Protein AF-A0A356TRG5-F1 (afdb_monomer_lite)

pLDDT: mean 88.46, std 14.39, range [37.94, 97.5]

Foldseek 3Di:
DDDPLQPPQADDDPFPPPPDDPLLSSQLRCCLSDPPDGDDDDDPPNCPLVSVLRNVVVCVVVVHDDDDDDPDPVVVVVSVVSNVVD

Sequence (86 aa):
GGAPALFAEPESLALMDEELNEPQRRAVTRALAAETVSLIHGPPGTGKTRCLVEVVRQLVARGERVLVSAASNLAVDNLAERLADH

Structure (mmCIF, N/CA/C/O backbone):
data_AF-A0A356TRG5-F1
#
_entry.id   AF-A0A356TRG5-F1
#
loop_
_atom_site.group_PDB
_atom_site.id
_atom_site.type_symbol
_atom_site.label_atom_id
_atom_site.label_alt_id
_atom_site.label_comp_id
_atom_site.label_asym_id
_atom_site.label_entity_id
_atom_site.label_seq_id
_atom_site.pdbx_PDB_ins_code
_atom_site.Cartn_x
_atom_site.Cartn_y
_atom_site.Cartn_z
_atom_site.occupancy
_atom_site.B_iso_or_equiv
_atom_site.auth_seq_id
_atom_site.auth_comp_id
_atom_site.auth_asym_id
_atom_site.auth_atom_id
_atom_site.pdbx_PDB_model_num
ATOM 1 N N . GLY A 1 1 ? -8.639 -16.603 26.719 1.00 37.94 1 GLY A N 1
ATOM 2 C CA . GLY A 1 1 ? -7.351 -16.229 26.118 1.00 37.94 1 GLY A CA 1
ATOM 3 C C . GLY A 1 1 ? -7.561 -16.085 24.635 1.00 37.94 1 GLY A C 1
ATOM 4 O O . GLY A 1 1 ? -7.753 -17.097 23.980 1.00 37.94 1 GLY A O 1
ATOM 5 N N . GLY A 1 2 ? -7.646 -14.851 24.143 1.00 52.97 2 GLY A N 1
ATOM 6 C CA . GLY A 1 2 ? -7.664 -14.567 22.709 1.00 52.97 2 GLY A CA 1
ATOM 7 C C . GLY A 1 2 ? -6.235 -14.368 22.222 1.00 52.97 2 GLY A C 1
ATOM 8 O O . GLY A 1 2 ? -5.385 -13.925 22.998 1.00 52.97 2 GLY A O 1
ATOM 9 N N . ALA A 1 3 ? -5.961 -14.718 20.966 1.00 50.03 3 ALA A N 1
ATOM 10 C CA . ALA A 1 3 ? -4.709 -14.332 20.334 1.00 50.03 3 ALA A CA 1
ATOM 11 C C . ALA A 1 3 ? -4.539 -12.800 20.446 1.00 50.03 3 ALA A C 1
ATOM 13 O O . ALA A 1 3 ? -5.543 -12.083 20.388 1.00 50.03 3 ALA A O 1
ATOM 14 N N . PRO A 1 4 ? -3.309 -12.284 20.624 1.00 52.72 4 PRO A N 1
ATOM 15 C CA . PRO A 1 4 ? -3.057 -10.848 20.538 1.00 52.72 4 PRO A CA 1
ATOM 16 C C . PRO A 1 4 ? -3.700 -10.293 19.263 1.00 52.72 4 PRO A C 1
ATOM 18 O O . PRO A 1 4 ? -3.638 -10.970 18.237 1.00 52.72 4 PRO A O 1
ATOM 21 N N . ALA A 1 5 ? -4.258 -9.077 19.293 1.00 56.03 5 ALA A N 1
ATOM 22 C CA . ALA A 1 5 ? -4.862 -8.432 18.114 1.00 56.03 5 ALA A CA 1
ATOM 23 C C . ALA A 1 5 ? -3.941 -8.466 16.873 1.00 56.03 5 ALA A C 1
ATOM 25 O O . ALA A 1 5 ? -4.406 -8.538 15.742 1.00 56.03 5 ALA A O 1
ATOM 26 N N . LEU A 1 6 ? -2.624 -8.547 17.100 1.00 53.78 6 LEU A N 1
ATOM 27 C CA . LEU A 1 6 ? -1.580 -8.756 16.094 1.00 53.78 6 LEU A CA 1
ATOM 28 C C . LEU A 1 6 ? -1.760 -10.012 15.206 1.00 53.78 6 LEU A C 1
ATOM 30 O O . LEU A 1 6 ? -1.220 -10.062 14.101 1.00 53.78 6 LEU A O 1
ATOM 34 N N . PHE A 1 7 ? -2.477 -11.030 15.689 1.00 55.31 7 PHE A N 1
ATOM 35 C CA . PHE A 1 7 ? -2.736 -12.307 15.012 1.00 55.31 7 PHE A CA 1
ATOM 36 C C . PHE A 1 7 ? -4.228 -12.609 14.854 1.00 55.31 7 PHE A C 1
ATOM 38 O O . PHE A 1 7 ? -4.579 -13.724 14.471 1.00 55.31 7 PHE A O 1
ATOM 45 N N . ALA A 1 8 ? -5.107 -11.658 15.176 1.00 55.41 8 ALA A N 1
ATOM 46 C CA . ALA A 1 8 ? -6.512 -11.815 14.850 1.00 55.41 8 ALA A CA 1
ATOM 47 C C . ALA A 1 8 ? -6.641 -11.855 13.323 1.00 55.41 8 ALA A C 1
ATOM 49 O O . ALA A 1 8 ? -6.124 -10.977 12.626 1.00 55.41 8 ALA A O 1
ATOM 50 N N . GLU A 1 9 ? -7.289 -12.897 12.802 1.00 59.38 9 GLU A N 1
ATOM 51 C CA . GLU A 1 9 ? -7.672 -12.908 11.396 1.00 59.38 9 GLU A CA 1
ATOM 52 C C . GLU A 1 9 ? -8.731 -11.819 11.218 1.00 59.38 9 GLU A C 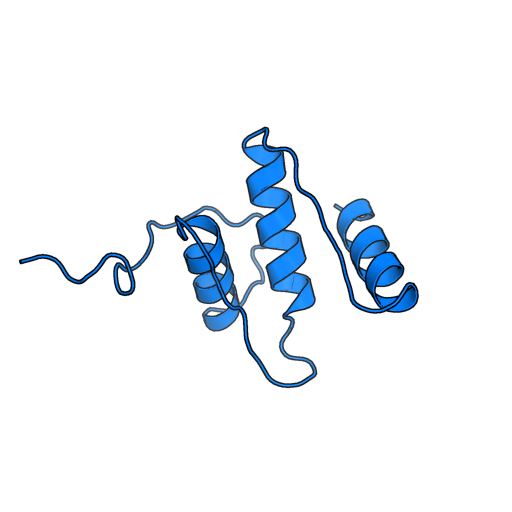1
ATOM 54 O O . GLU A 1 9 ? -9.746 -11.835 11.922 1.00 59.38 9 GLU A O 1
ATOM 59 N N . PRO A 1 10 ? -8.468 -10.815 10.375 1.00 58.84 10 PRO A N 1
ATOM 60 C CA . PRO A 1 10 ? -9.357 -9.678 10.283 1.00 58.84 10 PRO A CA 1
ATOM 61 C C . PRO A 1 10 ? -10.699 -10.090 9.663 1.00 58.84 10 PRO A C 1
ATOM 63 O O . PRO A 1 10 ? -10.756 -11.003 8.837 1.00 58.84 10 PRO A O 1
ATOM 66 N N . GLU A 1 11 ? -11.780 -9.411 10.064 1.00 60.97 11 GLU A N 1
ATOM 67 C CA . GLU A 1 11 ? -13.111 -9.607 9.477 1.00 60.97 11 GLU A CA 1
ATOM 68 C C . GLU A 1 11 ? -13.063 -9.481 7.948 1.00 60.97 11 GLU A C 1
ATOM 70 O O . GLU A 1 11 ? -12.236 -8.747 7.394 1.00 60.97 11 GLU A O 1
ATOM 75 N N . SER A 1 12 ? -13.955 -10.197 7.252 1.00 62.75 12 SER A N 1
ATOM 76 C CA . SER A 1 12 ? -14.039 -10.132 5.793 1.00 62.75 12 SER A CA 1
ATOM 77 C C . SER A 1 12 ? -14.448 -8.722 5.354 1.00 62.75 12 SER A C 1
ATOM 79 O O . SER A 1 12 ? -15.631 -8.388 5.295 1.00 62.75 12 SER A O 1
ATOM 81 N N . LEU A 1 13 ? -13.461 -7.882 5.055 1.00 73.50 13 LEU A N 1
ATOM 82 C CA . LEU A 1 13 ? -13.678 -6.577 4.448 1.00 73.50 13 LEU A CA 1
ATOM 83 C C . LEU A 1 13 ? -13.990 -6.762 2.961 1.00 73.50 13 LEU A C 1
ATOM 85 O O . LEU A 1 13 ? -13.267 -7.455 2.242 1.00 73.50 13 LEU A O 1
ATOM 89 N N . ALA A 1 14 ? -15.060 -6.116 2.499 1.00 87.56 14 ALA A N 1
ATOM 90 C CA . ALA A 1 14 ? -15.328 -5.970 1.075 1.00 87.56 14 ALA A CA 1
ATOM 91 C C . ALA A 1 14 ? -14.282 -5.010 0.485 1.00 87.56 14 ALA A C 1
ATOM 93 O O . ALA A 1 14 ? -14.376 -3.791 0.644 1.00 87.56 14 ALA A O 1
ATOM 94 N N . LEU A 1 15 ? -13.241 -5.580 -0.123 1.00 92.81 15 LEU A N 1
ATOM 95 C CA . LEU A 1 15 ? -12.207 -4.817 -0.818 1.00 92.81 15 LEU A CA 1
ATOM 96 C C . LEU A 1 15 ? -12.754 -4.285 -2.143 1.00 92.81 15 LEU A C 1
ATOM 98 O O . LEU A 1 15 ? -13.501 -4.990 -2.818 1.00 92.81 15 LEU A O 1
ATOM 102 N N . MET A 1 16 ? -12.384 -3.057 -2.499 1.00 95.12 16 MET A N 1
ATOM 103 C CA . MET A 1 16 ? -12.824 -2.421 -3.742 1.00 95.12 16 MET A CA 1
ATOM 104 C C . MET A 1 16 ? -12.097 -3.008 -4.951 1.00 95.12 16 MET A C 1
ATOM 106 O O . MET A 1 16 ? -12.668 -3.102 -6.033 1.00 95.12 16 MET A O 1
ATOM 110 N N . ASP A 1 17 ? -10.839 -3.406 -4.771 1.00 94.62 17 ASP A N 1
ATOM 111 C CA . ASP A 1 17 ? -10.072 -4.158 -5.756 1.00 94.62 17 ASP A CA 1
ATOM 112 C C . ASP A 1 17 ? -10.287 -5.673 -5.587 1.00 94.62 17 ASP A C 1
ATOM 114 O O . ASP A 1 17 ? -9.687 -6.340 -4.733 1.00 94.62 17 ASP A O 1
ATOM 118 N N . GLU A 1 18 ? -11.170 -6.230 -6.417 1.00 93.00 18 GLU A N 1
ATOM 119 C CA . GLU A 1 18 ? -11.534 -7.648 -6.377 1.00 93.00 18 GLU A CA 1
ATOM 120 C C . GLU A 1 18 ? -10.412 -8.579 -6.865 1.00 93.00 18 GLU A C 1
ATOM 122 O O . GLU A 1 18 ? -10.385 -9.758 -6.499 1.00 93.00 18 GLU A O 1
ATOM 127 N N . GLU A 1 19 ? -9.442 -8.067 -7.622 1.00 94.94 19 GLU A N 1
ATOM 128 C CA . GLU A 1 19 ? -8.368 -8.879 -8.201 1.00 94.94 19 GLU A CA 1
ATOM 129 C C . GLU A 1 19 ? -7.136 -8.991 -7.290 1.00 94.94 19 GLU A C 1
ATOM 131 O O . GLU A 1 19 ? -6.134 -9.612 -7.666 1.00 94.94 19 GLU A O 1
ATOM 136 N N . LEU A 1 20 ? -7.170 -8.399 -6.090 1.00 95.31 20 LEU A N 1
ATOM 137 C CA . LEU A 1 20 ? -6.112 -8.604 -5.107 1.00 95.31 20 LEU A CA 1
ATOM 138 C C . LEU A 1 20 ? -5.977 -10.094 -4.790 1.00 95.31 20 LEU A C 1
ATOM 140 O O . LEU A 1 20 ? -6.941 -10.771 -4.422 1.00 95.31 20 LEU A O 1
ATOM 144 N N . ASN A 1 21 ? -4.749 -10.597 -4.888 1.00 95.19 21 ASN A N 1
ATOM 145 C CA . ASN A 1 21 ? -4.446 -11.963 -4.479 1.00 95.19 21 ASN A CA 1
ATOM 146 C C . ASN A 1 21 ? -4.422 -12.091 -2.949 1.00 95.19 21 ASN A C 1
ATOM 148 O O . ASN A 1 21 ? -4.322 -11.104 -2.223 1.00 95.19 21 ASN A O 1
ATOM 152 N N . GLU A 1 22 ? -4.473 -13.324 -2.452 1.00 94.12 22 GLU A N 1
ATOM 153 C CA . GLU A 1 22 ? -4.601 -13.605 -1.019 1.00 94.12 22 GLU A CA 1
ATOM 154 C C . GLU A 1 22 ? -3.540 -12.905 -0.131 1.00 94.12 22 GLU A C 1
ATOM 156 O O . GLU A 1 22 ? -3.909 -12.253 0.850 1.00 94.12 22 GLU A O 1
ATOM 161 N N . PRO A 1 23 ? -2.229 -12.918 -0.460 1.00 93.88 23 PRO A N 1
ATOM 162 C CA . PRO A 1 2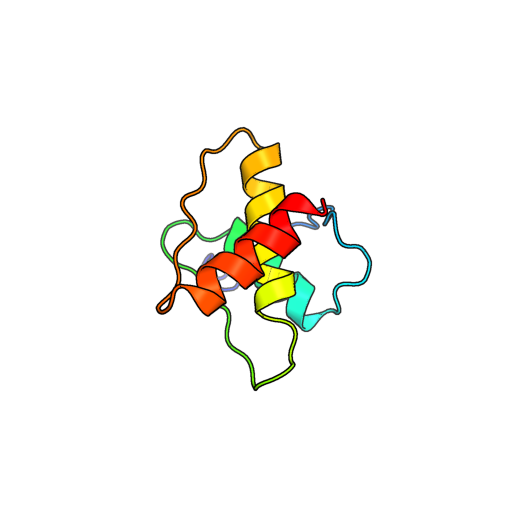3 ? -1.238 -12.137 0.286 1.00 93.88 23 PRO A CA 1
ATOM 163 C C . PRO A 1 23 ? -1.515 -10.629 0.325 1.00 93.88 23 PRO A C 1
ATOM 165 O O . PRO A 1 23 ? -1.328 -10.001 1.369 1.00 93.88 23 PRO A O 1
ATOM 168 N N . GLN A 1 24 ? -1.944 -10.043 -0.794 1.00 95.94 24 GLN A N 1
ATOM 169 C CA . GLN A 1 24 ? -2.259 -8.619 -0.881 1.00 95.94 24 GLN A CA 1
ATOM 170 C C . GLN A 1 24 ? -3.519 -8.277 -0.088 1.00 95.94 24 GLN A C 1
ATOM 172 O O . GLN A 1 24 ? -3.504 -7.293 0.650 1.00 95.94 24 GLN A O 1
ATOM 177 N N . ARG A 1 25 ? -4.563 -9.113 -0.180 1.00 95.25 25 ARG A N 1
ATOM 178 C CA . ARG A 1 25 ? -5.790 -8.992 0.619 1.00 95.25 25 ARG A CA 1
ATOM 179 C C . ARG A 1 25 ? -5.444 -8.959 2.097 1.00 95.25 25 ARG A C 1
ATOM 181 O O . ARG A 1 25 ? -5.705 -7.963 2.756 1.00 95.25 25 ARG A O 1
ATOM 188 N N . ARG A 1 26 ? -4.717 -9.966 2.589 1.00 93.25 26 ARG A N 1
ATOM 189 C CA . ARG A 1 26 ? -4.255 -10.012 3.985 1.00 93.25 26 ARG A CA 1
ATOM 190 C C . ARG A 1 26 ? -3.454 -8.778 4.398 1.00 93.25 26 ARG A C 1
ATOM 192 O O . ARG A 1 26 ? -3.630 -8.294 5.514 1.00 93.25 26 ARG A O 1
ATOM 199 N N . ALA A 1 27 ? -2.574 -8.270 3.535 1.00 95.00 27 ALA A N 1
ATOM 200 C CA . ALA A 1 27 ? -1.790 -7.071 3.827 1.00 95.00 27 ALA A CA 1
ATOM 201 C C . ALA A 1 27 ? -2.672 -5.820 3.975 1.00 95.00 27 ALA A C 1
ATOM 203 O O . ALA A 1 27 ? -2.494 -5.064 4.930 1.00 95.00 27 ALA A O 1
ATOM 204 N N . VAL A 1 28 ? -3.644 -5.633 3.076 1.00 96.00 28 VAL A N 1
ATOM 2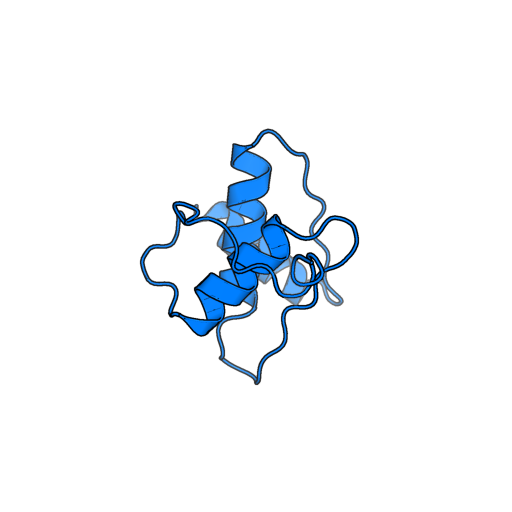05 C CA . VAL A 1 28 ? -4.626 -4.540 3.141 1.00 96.00 28 VAL A CA 1
ATOM 206 C C . VAL A 1 28 ? -5.477 -4.662 4.399 1.00 96.00 28 VAL A C 1
ATOM 208 O O . VAL A 1 28 ? -5.575 -3.705 5.164 1.00 96.00 28 VAL A O 1
ATOM 211 N N . THR A 1 29 ? -6.044 -5.840 4.663 1.00 93.81 29 THR A N 1
ATOM 212 C CA . THR A 1 29 ? -6.941 -6.032 5.805 1.00 93.81 29 THR A CA 1
ATOM 213 C C . THR A 1 29 ? -6.217 -5.787 7.130 1.00 93.81 29 THR A C 1
ATOM 215 O O . THR A 1 29 ? -6.748 -5.117 8.011 1.00 93.81 29 THR A O 1
ATOM 218 N N . ARG A 1 30 ? -4.959 -6.234 7.253 1.00 93.25 30 ARG A N 1
ATOM 219 C CA . ARG A 1 30 ? -4.115 -5.937 8.423 1.00 93.25 30 ARG A CA 1
ATOM 220 C C . ARG A 1 30 ? -3.762 -4.458 8.538 1.00 93.25 30 ARG A C 1
ATOM 222 O O . ARG A 1 30 ? -3.704 -3.949 9.649 1.00 93.25 30 ARG A O 1
ATOM 229 N N . ALA A 1 31 ? -3.517 -3.767 7.426 1.00 95.62 31 ALA A N 1
ATOM 230 C CA . ALA A 1 31 ? -3.272 -2.327 7.447 1.00 95.62 31 ALA A CA 1
ATOM 231 C C . ALA A 1 31 ? -4.502 -1.535 7.911 1.00 95.62 31 ALA A C 1
ATOM 233 O O . ALA A 1 31 ? -4.349 -0.615 8.705 1.00 95.62 31 ALA A O 1
ATOM 234 N N . LEU A 1 32 ? -5.704 -1.932 7.489 1.00 94.31 32 LEU A N 1
ATOM 235 C CA . LEU A 1 32 ? -6.961 -1.287 7.884 1.00 94.31 32 LEU A CA 1
ATOM 236 C C . LEU A 1 32 ? -7.401 -1.601 9.320 1.00 94.31 32 LEU A C 1
ATOM 238 O O . LEU A 1 32 ? -8.207 -0.854 9.870 1.00 94.31 32 LEU A O 1
ATOM 242 N N . ALA A 1 33 ? -6.917 -2.703 9.898 1.00 92.31 33 ALA A N 1
ATOM 243 C CA . ALA A 1 33 ? -7.192 -3.108 11.277 1.00 92.31 33 ALA A CA 1
ATOM 244 C C . ALA A 1 33 ? -6.121 -2.635 12.279 1.00 92.31 33 ALA A C 1
ATOM 246 O O . ALA A 1 33 ? -6.273 -2.83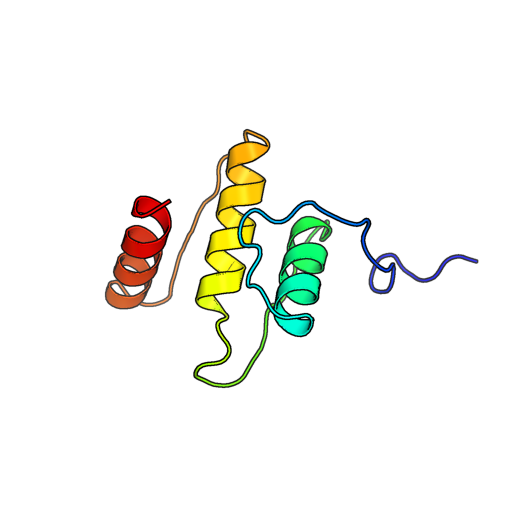6 13.482 1.00 92.31 33 ALA A O 1
ATOM 247 N N . ALA A 1 34 ? -5.012 -2.055 11.809 1.00 91.88 34 ALA A N 1
ATOM 248 C CA . ALA A 1 34 ? -3.918 -1.651 12.680 1.00 91.88 34 ALA A CA 1
ATOM 249 C C . ALA A 1 34 ? -4.284 -0.402 13.493 1.00 91.88 34 ALA A C 1
ATOM 251 O O . ALA A 1 34 ? -4.581 0.647 12.933 1.00 91.88 34 ALA A O 1
ATOM 252 N N . GLU A 1 35 ? -4.184 -0.496 14.819 1.00 89.75 35 GLU A N 1
ATOM 253 C CA . GLU A 1 35 ? -4.475 0.628 15.723 1.00 89.75 35 GLU A CA 1
ATOM 254 C C . GLU A 1 35 ? -3.371 1.698 15.733 1.00 89.75 35 GLU A C 1
ATOM 256 O O . GLU A 1 35 ? -3.632 2.861 16.025 1.00 89.75 35 GLU A O 1
ATOM 261 N N . THR A 1 36 ? -2.122 1.309 15.453 1.00 91.88 36 THR A N 1
ATOM 262 C CA . THR A 1 36 ? -0.952 2.200 15.563 1.00 91.88 36 THR A CA 1
ATOM 263 C C . THR A 1 36 ? -0.105 2.222 14.300 1.00 91.88 36 THR A C 1
ATOM 265 O O . THR A 1 36 ? 0.043 3.270 13.678 1.00 91.88 36 THR A O 1
ATOM 268 N N . VAL A 1 37 ? 0.485 1.086 13.918 1.00 94.06 37 VAL A N 1
ATOM 269 C CA . VAL A 1 37 ? 1.373 0.984 12.752 1.00 94.06 37 VAL A CA 1
ATOM 270 C C . VAL A 1 37 ? 1.169 -0.356 12.053 1.00 94.06 37 VAL A C 1
ATOM 272 O O . VAL A 1 37 ? 1.079 -1.397 12.700 1.00 94.06 37 VAL A O 1
ATOM 275 N N . SER A 1 38 ? 1.170 -0.331 10.720 1.00 95.19 38 SER A N 1
ATOM 276 C CA . SER A 1 38 ? 1.241 -1.521 9.871 1.00 95.19 38 SER A CA 1
ATOM 277 C C . SER A 1 38 ? 2.407 -1.415 8.892 1.00 95.19 38 SER A C 1
ATOM 279 O O . SER A 1 38 ? 2.740 -0.326 8.423 1.00 95.19 38 SER A O 1
ATOM 281 N N . LEU A 1 39 ? 3.019 -2.556 8.568 1.00 95.44 39 LEU A N 1
ATOM 282 C CA . LEU A 1 39 ? 4.099 -2.659 7.593 1.00 95.44 39 LEU A CA 1
ATOM 283 C C . LEU A 1 39 ? 3.703 -3.626 6.476 1.00 95.44 39 LEU A C 1
ATOM 285 O O . LEU A 1 39 ? 3.595 -4.833 6.691 1.00 95.44 39 LEU A O 1
ATOM 289 N N . ILE A 1 40 ? 3.563 -3.098 5.259 1.00 94.75 40 ILE A N 1
ATOM 290 C CA . ILE A 1 40 ? 3.410 -3.908 4.047 1.00 94.75 40 ILE A CA 1
ATOM 291 C C . ILE A 1 40 ? 4.789 -4.102 3.417 1.00 94.75 40 ILE A C 1
ATOM 293 O O . ILE A 1 40 ? 5.423 -3.152 2.958 1.00 94.75 40 ILE A O 1
ATOM 297 N N . HIS A 1 41 ? 5.247 -5.351 3.370 1.00 94.06 41 HIS A N 1
ATOM 298 C CA . HIS A 1 41 ? 6.536 -5.729 2.796 1.00 94.06 41 HIS A CA 1
ATOM 299 C C . HIS A 1 41 ? 6.365 -6.721 1.639 1.00 94.06 41 HIS A C 1
ATOM 301 O O . HIS A 1 41 ? 5.452 -7.542 1.633 1.00 94.06 41 HIS A O 1
ATOM 307 N N . GLY A 1 42 ? 7.270 -6.662 0.663 1.00 92.31 42 GLY A N 1
ATOM 308 C CA . GLY A 1 42 ? 7.336 -7.627 -0.430 1.00 92.31 42 GLY A CA 1
ATOM 309 C C . GLY A 1 42 ? 8.442 -7.294 -1.441 1.00 92.31 42 GLY A C 1
ATOM 310 O O . GLY A 1 42 ? 8.811 -6.117 -1.557 1.00 92.31 42 GLY A O 1
ATOM 311 N N . PRO A 1 43 ? 8.957 -8.289 -2.188 1.00 94.19 43 PRO A N 1
ATOM 312 C CA . PRO A 1 43 ? 9.920 -8.090 -3.276 1.00 94.19 43 PRO A CA 1
ATOM 313 C C . PRO A 1 43 ? 9.491 -7.049 -4.337 1.00 94.19 43 PRO A C 1
ATOM 315 O O . PRO A 1 43 ? 8.340 -6.591 -4.364 1.00 94.19 43 PRO A O 1
ATOM 318 N N . PRO A 1 44 ? 10.398 -6.624 -5.234 1.00 93.19 44 PRO A N 1
ATOM 319 C CA . PRO A 1 44 ? 10.027 -5.830 -6.405 1.00 93.19 44 PRO A CA 1
ATOM 320 C C . PRO A 1 44 ? 8.922 -6.517 -7.223 1.00 93.19 44 PRO A C 1
ATOM 322 O O . PRO A 1 44 ? 8.915 -7.735 -7.363 1.00 93.19 44 PRO A O 1
ATOM 325 N N . GLY A 1 45 ? 7.963 -5.741 -7.735 1.00 92.25 45 GLY A N 1
ATOM 326 C CA . GLY A 1 45 ? 6.876 -6.263 -8.577 1.00 92.25 45 GLY A CA 1
ATOM 327 C C . GLY A 1 45 ? 5.694 -6.921 -7.848 1.00 92.25 45 GLY A C 1
ATOM 328 O O . GLY A 1 45 ? 4.694 -7.208 -8.491 1.00 92.25 45 GLY A O 1
ATOM 329 N N . THR A 1 46 ? 5.712 -7.091 -6.519 1.00 93.25 46 THR A N 1
ATOM 330 C CA . THR A 1 46 ? 4.621 -7.787 -5.792 1.00 93.25 46 THR A CA 1
ATOM 331 C C . THR A 1 46 ? 3.359 -6.954 -5.530 1.00 93.25 46 THR A C 1
ATOM 333 O O . THR A 1 46 ? 2.515 -7.329 -4.717 1.00 93.25 46 THR A O 1
ATOM 336 N N . GLY A 1 47 ? 3.216 -5.803 -6.188 1.00 93.88 47 GLY A N 1
ATOM 337 C CA . GLY A 1 47 ? 2.001 -4.990 -6.095 1.00 93.88 47 GLY A CA 1
ATOM 338 C C . GLY A 1 47 ? 1.815 -4.223 -4.781 1.00 93.88 47 GLY A C 1
ATOM 339 O O . GLY A 1 47 ? 0.690 -3.869 -4.458 1.00 93.88 47 GLY A O 1
ATOM 340 N N . LYS A 1 48 ? 2.884 -3.896 -4.038 1.00 95.25 48 LYS A N 1
ATOM 341 C CA . LYS A 1 48 ? 2.793 -3.064 -2.813 1.00 95.25 48 LYS A CA 1
ATOM 342 C C . LYS A 1 48 ? 2.022 -1.757 -3.035 1.00 95.25 48 LYS A C 1
ATOM 344 O O . LYS A 1 48 ? 1.174 -1.401 -2.231 1.00 95.25 48 LYS A O 1
ATOM 349 N N . THR A 1 49 ? 2.283 -1.079 -4.152 1.00 94.19 49 THR A N 1
ATOM 350 C CA . THR A 1 49 ? 1.568 0.145 -4.540 1.00 94.19 49 THR A CA 1
ATOM 351 C C . THR A 1 49 ? 0.075 -0.112 -4.755 1.00 94.19 49 THR A C 1
ATOM 353 O O . THR A 1 49 ? -0.733 0.725 -4.385 1.00 94.19 49 THR A O 1
ATOM 356 N N . ARG A 1 50 ? -0.301 -1.282 -5.294 1.00 95.50 50 ARG A N 1
ATOM 357 C CA . ARG A 1 50 ? -1.704 -1.701 -5.465 1.00 95.50 50 ARG A CA 1
ATOM 358 C C . ARG A 1 50 ? -2.392 -1.875 -4.104 1.00 95.50 50 ARG A C 1
ATOM 360 O O . ARG A 1 50 ? -3.459 -1.314 -3.899 1.00 95.50 50 ARG A O 1
ATOM 367 N N . CYS A 1 51 ? -1.734 -2.533 -3.140 1.00 96.50 51 CYS A N 1
ATOM 368 C CA . CYS A 1 51 ? -2.229 -2.604 -1.757 1.00 96.50 51 CYS A CA 1
ATOM 369 C C . CYS A 1 51 ? -2.409 -1.216 -1.130 1.00 96.50 51 CYS A C 1
ATOM 371 O O . CYS A 1 51 ? -3.394 -0.973 -0.446 1.00 96.50 51 CYS A O 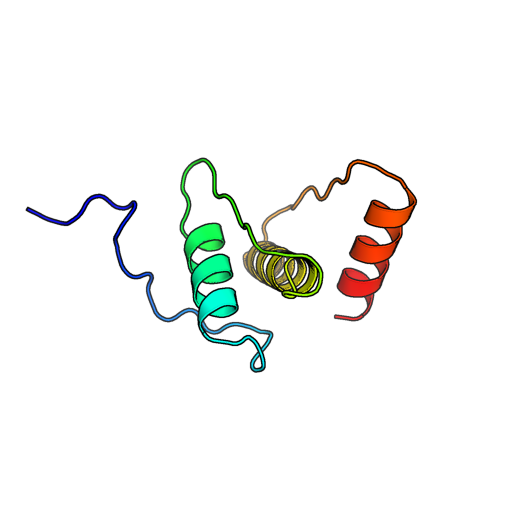1
ATOM 373 N N . LEU A 1 52 ? -1.443 -0.316 -1.334 1.00 96.19 52 LEU A N 1
ATOM 374 C CA . LEU A 1 52 ? -1.464 1.020 -0.737 1.00 96.19 52 LEU A CA 1
ATOM 375 C C . LEU A 1 52 ? -2.631 1.853 -1.291 1.00 96.19 52 LEU A C 1
ATOM 377 O O . LEU A 1 52 ? -3.330 2.493 -0.515 1.00 96.19 52 LEU A O 1
ATOM 381 N N . VAL A 1 53 ? -2.890 1.773 -2.602 1.00 96.50 53 VAL A N 1
ATOM 382 C CA . VAL A 1 53 ? -4.063 2.390 -3.244 1.00 96.50 53 VAL A CA 1
ATOM 383 C C . VAL A 1 53 ? -5.360 1.865 -2.629 1.00 96.50 53 VAL A C 1
ATOM 385 O O . VAL A 1 53 ? -6.186 2.670 -2.212 1.00 96.50 53 VAL A O 1
ATOM 388 N N . GLU A 1 54 ? -5.517 0.546 -2.486 1.00 97.00 54 GLU A N 1
ATOM 389 C CA . GLU A 1 54 ? -6.707 -0.039 -1.850 1.00 97.00 54 GLU A CA 1
ATOM 390 C C . GLU A 1 54 ? -6.903 0.465 -0.409 1.00 97.00 54 GLU A C 1
ATOM 392 O O . GLU A 1 54 ? -8.002 0.881 -0.049 1.00 97.00 54 GLU A O 1
ATOM 397 N N . VAL A 1 55 ? -5.843 0.495 0.410 1.00 97.19 55 VAL A N 1
ATOM 398 C CA . VAL A 1 55 ? -5.916 1.023 1.788 1.00 97.19 55 VAL A CA 1
ATOM 399 C C . VAL A 1 55 ? -6.386 2.477 1.793 1.00 97.19 55 VAL A C 1
ATOM 401 O O . VAL A 1 55 ? -7.289 2.828 2.549 1.00 97.19 55 VAL A O 1
ATOM 404 N N . VAL A 1 56 ? -5.805 3.325 0.940 1.00 97.19 56 VAL A N 1
ATOM 405 C CA . VAL A 1 56 ? -6.176 4.743 0.850 1.00 97.19 56 VAL A CA 1
ATOM 406 C C . VAL A 1 56 ? -7.641 4.894 0.438 1.00 97.19 56 VAL A C 1
ATOM 408 O O . VAL A 1 56 ? -8.368 5.645 1.085 1.00 97.19 56 VAL A O 1
ATOM 411 N N . ARG A 1 57 ? -8.103 4.151 -0.578 1.00 96.38 57 ARG A N 1
ATOM 412 C CA . ARG A 1 57 ? -9.503 4.191 -1.034 1.00 96.38 57 ARG A CA 1
ATOM 413 C C . ARG A 1 57 ? -10.477 3.789 0.072 1.00 96.38 57 ARG A C 1
ATOM 415 O O . ARG A 1 57 ? -11.479 4.467 0.279 1.00 96.38 57 ARG A O 1
ATOM 422 N N . GLN A 1 58 ? -10.156 2.737 0.822 1.00 96.19 58 GLN A N 1
ATOM 423 C CA . GLN A 1 58 ? -10.963 2.266 1.949 1.00 96.19 58 GLN A CA 1
ATOM 424 C C . GLN A 1 58 ? -11.075 3.313 3.063 1.00 96.19 58 GLN A C 1
ATOM 426 O O . GLN A 1 58 ? -12.174 3.573 3.548 1.00 96.19 58 GLN A O 1
ATOM 431 N N . LEU A 1 59 ? -9.966 3.950 3.450 1.00 95.88 59 LEU A N 1
ATOM 432 C CA . LEU A 1 59 ? -9.967 5.002 4.474 1.00 95.88 59 LEU A CA 1
ATOM 433 C C . LEU A 1 59 ? -10.751 6.242 4.014 1.00 95.88 59 LEU A C 1
ATOM 435 O O . LEU A 1 59 ? -11.584 6.762 4.754 1.00 95.88 59 LEU A O 1
ATOM 439 N N . VAL A 1 60 ? -10.562 6.679 2.765 1.00 96.06 60 VAL A N 1
ATOM 440 C CA . VAL A 1 60 ? -11.319 7.808 2.197 1.00 96.06 60 VAL A CA 1
ATOM 441 C C . VAL A 1 60 ? -12.818 7.502 2.148 1.00 96.06 60 VAL A C 1
ATOM 443 O O . VAL A 1 60 ? -13.627 8.353 2.515 1.00 96.06 60 VAL A O 1
ATOM 446 N N . ALA A 1 61 ? -13.210 6.282 1.774 1.00 94.69 61 ALA A N 1
ATOM 447 C CA . ALA A 1 61 ? -14.613 5.864 1.758 1.00 94.69 61 ALA A CA 1
ATOM 448 C C . ALA A 1 61 ? -15.252 5.811 3.157 1.00 94.69 61 ALA A C 1
ATOM 450 O O . ALA A 1 61 ? -16.462 5.988 3.287 1.00 94.69 61 ALA A O 1
ATOM 451 N N . ARG A 1 62 ? -14.447 5.637 4.214 1.00 94.75 62 ARG A N 1
ATOM 452 C CA . ARG A 1 62 ? -14.871 5.785 5.620 1.00 94.75 62 ARG A CA 1
ATOM 453 C C . ARG A 1 62 ? -14.986 7.251 6.062 1.00 94.75 62 ARG A C 1
ATOM 455 O O . ARG A 1 62 ? -15.331 7.517 7.210 1.00 94.75 62 ARG A O 1
ATOM 462 N N . GLY A 1 63 ? -14.718 8.203 5.166 1.00 96.75 63 GLY A N 1
ATOM 463 C CA . GLY A 1 63 ? -14.735 9.640 5.442 1.00 96.75 63 GLY A CA 1
ATOM 464 C C . GLY A 1 63 ? -13.452 10.160 6.093 1.00 96.75 63 GLY A C 1
ATOM 465 O O . GLY A 1 63 ? -13.434 11.287 6.593 1.00 96.75 63 GLY A O 1
ATOM 466 N N . GLU A 1 64 ? -12.380 9.367 6.111 1.00 97.06 64 GLU A N 1
ATOM 467 C CA . GLU A 1 64 ? -11.110 9.768 6.708 1.00 97.06 64 GLU A CA 1
ATOM 468 C C . GLU A 1 64 ? -10.289 10.653 5.759 1.00 97.06 64 GLU A C 1
ATOM 470 O O . GLU A 1 64 ? -10.327 10.523 4.534 1.00 97.06 64 GLU A O 1
ATOM 475 N N . ARG A 1 65 ? -9.495 11.563 6.337 1.00 97.19 65 ARG A N 1
ATOM 476 C CA . ARG A 1 65 ? -8.512 12.359 5.589 1.00 97.19 65 ARG A CA 1
ATOM 477 C C . ARG A 1 65 ? -7.163 11.657 5.635 1.00 97.19 65 ARG A C 1
ATOM 479 O O . ARG A 1 65 ? -6.600 11.490 6.713 1.00 97.19 65 ARG A O 1
ATOM 486 N N . VAL A 1 66 ? -6.637 11.296 4.468 1.00 96.94 66 VAL A N 1
ATOM 487 C CA . VAL A 1 66 ? -5.417 10.490 4.341 1.00 96.94 66 VAL A CA 1
ATOM 488 C C . VAL A 1 66 ? -4.259 11.341 3.820 1.00 96.94 66 VAL A C 1
ATOM 490 O O . VAL A 1 66 ? -4.386 12.010 2.797 1.00 96.94 66 VAL A O 1
ATOM 493 N N . LEU A 1 67 ? -3.115 11.298 4.509 1.00 96.94 67 LEU A N 1
ATOM 494 C CA . LEU A 1 67 ? -1.847 11.835 4.008 1.00 96.94 67 LEU A CA 1
ATOM 495 C C . LEU A 1 67 ? -1.051 10.706 3.351 1.00 96.94 67 LEU A C 1
ATOM 497 O O . LEU A 1 67 ? -0.703 9.727 4.007 1.00 96.94 67 LEU A O 1
ATOM 501 N N . VAL A 1 68 ? -0.717 10.877 2.074 1.00 95.50 68 VAL A N 1
ATOM 502 C CA . VAL A 1 68 ? 0.151 9.959 1.329 1.00 95.50 68 VAL A CA 1
ATOM 503 C C . VAL A 1 68 ? 1.483 10.653 1.061 1.00 95.50 68 VAL A C 1
ATOM 505 O O . VAL A 1 68 ? 1.513 11.810 0.649 1.00 95.50 68 VAL A O 1
ATOM 508 N N . SER A 1 69 ? 2.593 9.959 1.315 1.00 95.88 69 SER A N 1
ATOM 509 C CA . SER A 1 69 ? 3.947 10.482 1.109 1.00 95.88 69 SER A CA 1
ATOM 510 C C . SER A 1 69 ? 4.890 9.387 0.615 1.00 95.88 69 SER A C 1
ATOM 512 O O . SER A 1 69 ? 4.681 8.202 0.887 1.00 95.88 69 SER A O 1
ATOM 514 N N . ALA A 1 70 ? 5.930 9.787 -0.115 1.00 96.00 70 ALA A N 1
ATOM 515 C CA . ALA A 1 70 ? 6.964 8.906 -0.639 1.00 96.00 70 ALA A CA 1
ATOM 516 C C . AL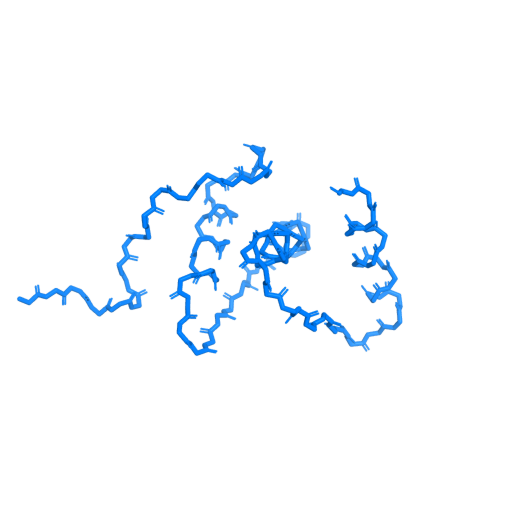A A 1 70 ? 8.333 9.608 -0.664 1.00 96.00 70 ALA A C 1
ATOM 518 O O . ALA A 1 70 ? 8.428 10.828 -0.573 1.00 96.00 70 ALA A O 1
ATOM 519 N N . ALA A 1 71 ? 9.407 8.827 -0.802 1.00 95.69 71 ALA A N 1
ATOM 520 C CA . ALA A 1 71 ? 10.785 9.325 -0.719 1.00 95.69 71 ALA A CA 1
ATOM 521 C C . ALA A 1 71 ? 11.267 10.116 -1.955 1.00 95.69 71 ALA A C 1
ATOM 523 O O . ALA A 1 71 ? 12.363 10.672 -1.929 1.00 95.69 71 ALA A O 1
ATOM 524 N N . SER A 1 72 ? 10.497 10.148 -3.046 1.00 97.50 72 SER A N 1
ATOM 525 C CA . SER A 1 72 ? 10.836 10.894 -4.262 1.00 97.50 72 SER A CA 1
ATOM 526 C C . SER A 1 72 ? 9.584 11.419 -4.957 1.00 97.50 72 SER A C 1
ATOM 528 O O . SER A 1 72 ? 8.525 10.799 -4.873 1.00 97.50 72 SER A O 1
ATOM 530 N N . ASN A 1 73 ? 9.725 12.523 -5.697 1.00 96.88 73 ASN A N 1
ATOM 531 C CA . ASN A 1 73 ? 8.626 13.107 -6.474 1.00 96.88 73 ASN A CA 1
ATOM 532 C C . ASN A 1 73 ? 8.045 12.097 -7.465 1.00 96.88 73 ASN A C 1
ATOM 534 O O . ASN A 1 73 ? 6.844 11.885 -7.470 1.00 96.88 73 ASN A O 1
ATOM 538 N N . LEU A 1 74 ? 8.901 11.357 -8.181 1.00 96.38 74 LEU A N 1
ATOM 539 C CA . LEU A 1 74 ? 8.449 10.302 -9.092 1.00 96.38 74 LEU A CA 1
ATOM 540 C C . LEU A 1 74 ? 7.561 9.261 -8.386 1.00 96.38 74 LEU A C 1
ATOM 542 O O . LEU A 1 74 ? 6.597 8.771 -8.964 1.00 96.38 74 LEU A O 1
ATOM 546 N N . ALA A 1 75 ? 7.875 8.884 -7.143 1.00 93.94 75 ALA A N 1
ATOM 547 C CA . ALA A 1 75 ? 7.042 7.948 -6.391 1.00 93.94 75 ALA A CA 1
ATOM 548 C C . ALA A 1 75 ? 5.718 8.582 -5.931 1.00 93.94 75 ALA A C 1
ATOM 550 O O . ALA A 1 75 ? 4.705 7.884 -5.898 1.00 93.94 75 ALA A O 1
ATOM 551 N N . VAL A 1 76 ? 5.722 9.878 -5.602 1.00 95.12 76 VAL A N 1
ATOM 552 C CA . VAL A 1 76 ? 4.503 10.647 -5.308 1.00 95.12 76 VAL A CA 1
ATOM 553 C C . VAL A 1 76 ? 3.606 10.711 -6.542 1.00 95.12 76 VAL A C 1
ATOM 555 O O . VAL A 1 76 ? 2.435 10.364 -6.434 1.00 95.12 76 VAL A O 1
ATOM 558 N N . ASP A 1 77 ? 4.157 11.054 -7.705 1.00 95.19 77 ASP A N 1
ATOM 559 C CA . ASP A 1 77 ? 3.416 11.164 -8.965 1.00 95.19 77 ASP A CA 1
ATOM 560 C C . ASP A 1 77 ? 2.764 9.821 -9.331 1.00 95.19 77 ASP A C 1
ATOM 562 O O . ASP A 1 77 ? 1.557 9.748 -9.539 1.00 95.19 77 ASP A O 1
ATOM 566 N N . ASN A 1 78 ? 3.525 8.722 -9.256 1.00 93.50 78 ASN A N 1
ATOM 567 C CA . ASN A 1 78 ? 3.005 7.369 -9.494 1.00 93.50 78 ASN A CA 1
ATOM 568 C C . ASN A 1 78 ? 1.856 6.973 -8.548 1.00 93.50 78 ASN A C 1
ATOM 570 O O . ASN A 1 78 ? 0.979 6.193 -8.923 1.00 93.50 78 ASN A O 1
ATOM 574 N N . LEU A 1 79 ? 1.892 7.422 -7.290 1.00 94.12 79 LEU A N 1
ATOM 575 C CA . LEU A 1 79 ? 0.807 7.179 -6.338 1.00 94.12 79 LEU A CA 1
ATOM 576 C C . LEU A 1 79 ? -0.405 8.054 -6.660 1.00 94.12 79 LEU A C 1
ATOM 578 O O . LEU A 1 79 ? -1.525 7.551 -6.630 1.00 94.12 79 LEU A O 1
ATOM 582 N N . ALA A 1 80 ? -0.180 9.330 -6.978 1.00 93.88 80 ALA A N 1
ATOM 583 C CA . ALA A 1 80 ? -1.227 10.284 -7.314 1.00 93.88 80 ALA A CA 1
ATOM 584 C C . ALA A 1 80 ? -2.001 9.860 -8.569 1.00 93.88 80 ALA A C 1
ATOM 586 O O . ALA A 1 80 ? -3.226 9.836 -8.527 1.00 93.88 80 ALA A O 1
ATOM 587 N N . GLU A 1 81 ? -1.308 9.447 -9.634 1.00 95.31 81 GLU A N 1
ATOM 588 C CA . GLU A 1 81 ? -1.927 8.933 -10.864 1.00 95.31 81 GLU A CA 1
ATOM 589 C C . GLU A 1 81 ? -2.845 7.741 -10.565 1.00 95.31 81 GLU A C 1
ATOM 591 O O . GLU A 1 81 ? -4.035 7.770 -10.865 1.00 95.31 81 GLU A O 1
ATOM 596 N N . ARG A 1 82 ? -2.337 6.731 -9.849 1.00 93.56 82 ARG A N 1
ATOM 597 C CA . ARG A 1 82 ? -3.128 5.537 -9.509 1.00 93.56 82 ARG A CA 1
ATOM 598 C C . ARG A 1 82 ? -4.338 5.833 -8.631 1.00 93.56 82 ARG A C 1
ATOM 600 O O . ARG A 1 82 ? -5.316 5.095 -8.697 1.00 93.56 82 ARG A O 1
ATOM 607 N N . LEU A 1 83 ? -4.247 6.838 -7.762 1.00 93.19 83 LEU A N 1
ATOM 608 C CA . LEU A 1 83 ? -5.360 7.264 -6.915 1.00 93.19 83 LEU A CA 1
ATOM 609 C C . LEU A 1 83 ? -6.388 8.094 -7.691 1.00 93.19 83 LEU A C 1
ATOM 611 O O . LEU A 1 83 ? -7.560 8.039 -7.346 1.00 93.19 83 LEU A O 1
ATOM 615 N N . ALA A 1 84 ? -5.961 8.844 -8.709 1.00 91.00 84 ALA A N 1
ATOM 616 C CA . ALA A 1 84 ? -6.843 9.633 -9.564 1.00 91.00 84 ALA A CA 1
ATOM 617 C C . ALA A 1 84 ? -7.629 8.773 -10.570 1.00 91.00 84 ALA A C 1
ATOM 619 O O . ALA A 1 84 ? -8.727 9.154 -10.963 1.00 91.00 84 ALA A O 1
ATOM 620 N N . ASP A 1 85 ? -7.091 7.614 -10.955 1.00 84.88 85 ASP A N 1
ATOM 621 C CA . ASP A 1 85 ? -7.733 6.658 -11.870 1.00 84.88 85 ASP A CA 1
ATOM 622 C C . ASP A 1 85 ? -8.914 5.871 -11.242 1.00 84.88 85 ASP A C 1
ATOM 624 O O . ASP A 1 85 ? -9.432 4.938 -11.862 1.00 84.88 85 ASP A O 1
ATOM 628 N N . HIS A 1 86 ? -9.332 6.201 -10.014 1.00 68.31 86 HIS A N 1
ATOM 629 C CA . HIS A 1 86 ? -10.245 5.408 -9.178 1.00 68.31 86 HIS A CA 1
ATOM 630 C C . HIS A 1 86 ? -11.300 6.228 -8.435 1.00 68.31 86 HIS A C 1
ATOM 632 O O . HIS A 1 86 ? -12.274 5.577 -7.974 1.00 68.31 86 HIS A O 1
#

Radius of gyration: 13.52 Å; chains: 1; bounding box: 26×29×38 Å

Secondary structure (DSSP, 8-state):
-PPPGGGPPPP----S-TT--HHHHHHHHHHHH-SS-------TTS-HHHHHHHHHHHHHHTT-------SSHHHHHHHHHHHHT-